Protein AF-A0AAV5AB07-F1 (afdb_monomer)

Sequence (154 aa):
MLRARDGLFVSAEANYACRRLYQIVKNSLVLQYRIAQLASNVIDTGKSSLNIRKRLDLLYQFERNWTTLDFTSTHKTIKRNSDTWELTRGVLAFGFGRTRKPPSGLDFTQTPSNMRTTQGRTWRYDDLNVNIRDFTIDPCQDLVVVIERPNTFE

Secondary structure (DSSP, 8-state):
----STT-SS-HHHHHH-HHHHHHHHH-HHHHHHHHHHHTT----S---S-HHHHHHHHHHHHHHHHHT--S--------S-S-EEEETTEEEEEE-SS-SSP-EEEEEEPPBTTTTB--EEEEES--SS-EEEEEEETTTTEEEEEEPP----

Foldseek 3Di:
DQDPDPLFSLDVVCCVVDVVVSVVCVVDLVNRLVSLCVVQVHDDPVPDPDDSVVLSVVSSVVSVCVVVVVDPDDDDDDDDPAPEWEAPPQKIKGADAPPDPVGFKMKIWRHDDPSVNRPIDIDMDHGPPANFPYWYDDVVVRDIGGDGDDPPDD

Mean predicted aligned error: 8.58 Å

Structure (mmCIF, N/CA/C/O backbone):
data_AF-A0AAV5AB07-F1
#
_entry.id   AF-A0AAV5AB07-F1
#
loop_
_atom_site.group_PDB
_atom_site.id
_atom_site.type_symbol
_atom_site.label_atom_id
_atom_site.label_alt_id
_atom_site.label_comp_id
_atom_site.label_asym_id
_atom_site.label_entity_id
_atom_site.label_seq_id
_atom_site.pdbx_PDB_ins_code
_atom_site.Cartn_x
_atom_site.Cartn_y
_atom_site.Cartn_z
_atom_site.occupancy
_atom_site.B_iso_or_equiv
_atom_site.auth_seq_id
_atom_site.auth_comp_id
_atom_site.auth_asym_id
_atom_site.auth_atom_id
_atom_site.pdbx_PDB_model_num
ATOM 1 N N . MET A 1 1 ? -22.750 12.901 5.662 1.00 39.81 1 MET A N 1
ATOM 2 C CA . MET A 1 1 ? -21.392 12.312 5.687 1.00 39.81 1 MET A CA 1
ATOM 3 C C . MET A 1 1 ? -21.088 11.960 7.136 1.00 39.81 1 MET A C 1
ATOM 5 O O . MET A 1 1 ? -20.953 12.877 7.937 1.00 39.81 1 MET A O 1
ATOM 9 N N . LEU A 1 2 ? -21.107 10.673 7.498 1.00 41.28 2 LEU A N 1
ATOM 10 C CA . LEU A 1 2 ? -20.824 10.215 8.864 1.00 41.28 2 LEU A CA 1
ATOM 11 C C . LEU A 1 2 ? -19.361 10.543 9.179 1.00 41.28 2 LEU A C 1
ATOM 13 O O . LEU A 1 2 ? -18.456 9.911 8.647 1.00 41.28 2 LEU A O 1
ATOM 17 N N . ARG A 1 3 ? -19.122 11.591 9.970 1.00 44.72 3 ARG A N 1
ATOM 18 C CA . ARG A 1 3 ? -17.775 11.941 10.428 1.00 44.72 3 ARG A CA 1
ATOM 19 C C . ARG A 1 3 ? -17.487 11.150 11.693 1.00 44.72 3 ARG A C 1
ATOM 21 O O . ARG A 1 3 ? -18.304 11.164 12.610 1.00 44.72 3 ARG A O 1
ATOM 28 N N . ALA A 1 4 ? -16.317 10.522 11.755 1.00 44.53 4 ALA A N 1
ATOM 29 C CA . ALA A 1 4 ? -15.774 9.964 12.984 1.00 44.53 4 ALA A CA 1
ATOM 30 C C . ALA A 1 4 ? -15.433 11.110 13.957 1.00 44.53 4 ALA A C 1
ATOM 32 O O . ALA A 1 4 ? -14.281 11.504 14.105 1.00 44.53 4 ALA A O 1
ATOM 33 N N . ARG A 1 5 ? -16.446 11.702 14.592 1.00 44.56 5 ARG A N 1
ATOM 34 C CA . ARG A 1 5 ? -16.246 12.435 15.842 1.00 44.56 5 ARG A CA 1
ATOM 35 C C . ARG A 1 5 ? -16.288 11.403 16.966 1.00 44.56 5 ARG A C 1
ATOM 37 O O . ARG A 1 5 ? -17.196 10.582 17.024 1.00 44.56 5 ARG A O 1
ATOM 44 N N . ASP A 1 6 ? -15.259 11.420 17.804 1.00 49.41 6 ASP A N 1
ATOM 45 C CA . ASP A 1 6 ? -15.198 10.700 19.082 1.00 49.41 6 ASP A CA 1
ATOM 46 C C . ASP A 1 6 ? -15.140 9.161 19.014 1.00 49.41 6 ASP A C 1
ATOM 48 O O . ASP A 1 6 ? -15.578 8.473 19.934 1.00 49.41 6 ASP A O 1
ATOM 52 N N . GLY A 1 7 ? -14.564 8.593 17.947 1.00 50.06 7 GLY A N 1
ATOM 53 C CA . GLY A 1 7 ? -14.291 7.146 17.887 1.00 50.06 7 GLY A CA 1
ATOM 54 C C . GLY A 1 7 ? -15.548 6.273 17.805 1.00 50.06 7 GLY A C 1
ATOM 55 O O . GLY A 1 7 ? -15.507 5.089 18.130 1.00 50.06 7 GLY A O 1
ATOM 56 N N . LEU A 1 8 ? -16.668 6.850 17.368 1.00 51.53 8 LEU A N 1
ATOM 57 C CA . LEU A 1 8 ? -17.913 6.149 17.095 1.00 51.53 8 LEU A CA 1
ATOM 58 C C . LEU A 1 8 ? -18.389 6.528 15.694 1.00 51.53 8 LEU A C 1
ATOM 60 O O . LEU A 1 8 ? -18.812 7.651 15.446 1.00 51.53 8 LEU A O 1
ATOM 64 N N . PHE A 1 9 ? -18.412 5.554 14.783 1.00 56.34 9 PHE A N 1
ATOM 65 C CA . PHE A 1 9 ? -19.214 5.678 13.556 1.00 56.34 9 PHE A CA 1
ATOM 66 C C . PHE A 1 9 ? -20.725 5.621 13.829 1.00 56.34 9 PHE A C 1
ATOM 68 O O . PHE A 1 9 ? -21.539 5.790 12.924 1.00 56.34 9 PHE A O 1
ATOM 75 N N . VAL A 1 10 ? -21.108 5.380 15.084 1.00 56.16 10 VAL A N 1
ATOM 76 C CA . VAL A 1 10 ? -22.484 5.464 15.564 1.00 56.16 10 VAL A CA 1
ATOM 77 C C . VAL A 1 10 ? -22.715 6.899 16.011 1.00 56.16 10 VAL A C 1
ATOM 79 O O . VAL A 1 10 ? -22.356 7.275 17.127 1.00 56.16 10 VAL A O 1
ATOM 82 N N . SER A 1 11 ? -23.268 7.719 15.123 1.00 57.62 11 SER A N 1
ATOM 83 C CA . SER A 1 11 ? -23.493 9.127 15.425 1.00 57.62 11 SER A CA 1
ATOM 84 C C . SER A 1 11 ? -24.452 9.284 16.609 1.00 57.62 11 SER A C 1
ATOM 86 O O . SER A 1 11 ? -25.390 8.501 16.795 1.00 57.62 11 SER A O 1
ATOM 88 N N . ALA A 1 12 ? -24.247 10.339 17.404 1.00 58.03 12 ALA A N 1
ATOM 89 C CA . ALA A 1 12 ? -25.201 10.767 18.427 1.00 58.03 12 ALA A CA 1
ATOM 90 C C . ALA A 1 12 ? -26.623 10.931 17.848 1.00 58.03 12 ALA A C 1
ATOM 92 O O . ALA A 1 12 ? -27.604 10.747 18.557 1.00 58.03 12 ALA A O 1
ATOM 93 N N . GLU A 1 13 ? -26.741 11.182 16.543 1.00 57.72 13 GLU A N 1
ATOM 94 C CA . GLU A 1 13 ? -27.996 11.299 15.794 1.00 57.72 13 GLU A CA 1
ATOM 95 C C . GLU A 1 13 ? -28.851 10.020 15.869 1.00 57.72 13 GLU A C 1
ATOM 97 O O . GLU A 1 13 ? -30.068 10.108 16.033 1.00 57.72 13 GLU A O 1
ATOM 102 N N . ALA A 1 14 ? -28.242 8.825 15.866 1.00 59.38 14 ALA A N 1
ATOM 103 C CA . ALA A 1 14 ? -28.978 7.566 16.034 1.00 59.38 14 ALA A CA 1
ATOM 104 C C . ALA A 1 14 ? -29.647 7.458 17.419 1.00 59.38 14 ALA A C 1
ATOM 106 O O . ALA A 1 14 ? -30.725 6.871 17.545 1.00 59.38 14 ALA A O 1
ATOM 107 N N . ASN A 1 15 ? -29.045 8.058 18.454 1.00 61.09 15 ASN A N 1
ATOM 108 C CA . ASN A 1 15 ? -29.627 8.128 19.797 1.00 61.09 15 ASN A CA 1
ATOM 109 C C . ASN A 1 15 ? -30.870 9.039 19.839 1.00 61.09 15 ASN A C 1
ATOM 111 O O . ASN A 1 15 ? -31.811 8.756 20.581 1.00 61.09 15 ASN A O 1
ATOM 115 N N . TYR A 1 16 ? -30.898 10.096 19.019 1.00 66.69 16 TYR A N 1
ATOM 116 C CA . TYR A 1 16 ? -32.046 11.003 18.912 1.00 66.69 16 TYR A CA 1
ATOM 117 C C . TYR A 1 16 ? -33.204 10.416 18.091 1.00 66.69 16 TYR A C 1
ATOM 119 O O . TYR A 1 16 ? -34.352 10.765 18.349 1.00 66.69 16 TYR A O 1
ATOM 127 N N . ALA A 1 17 ? -32.933 9.496 17.157 1.00 77.00 17 ALA A N 1
ATOM 128 C CA . ALA A 1 17 ? -33.965 8.851 16.341 1.00 77.00 17 ALA A CA 1
ATOM 129 C C . ALA A 1 17 ? -34.546 7.576 16.983 1.00 77.00 17 ALA A C 1
ATOM 131 O O . ALA A 1 17 ? -35.762 7.412 17.060 1.00 77.00 17 ALA A O 1
ATOM 132 N N . CYS A 1 18 ? -33.696 6.650 17.451 1.00 86.69 18 CYS A N 1
ATOM 133 C CA . CYS A 1 18 ? -34.143 5.393 18.055 1.00 86.69 18 CYS A CA 1
ATOM 134 C C . CYS A 1 18 ? -33.134 4.854 19.078 1.00 86.69 18 CYS A C 1
ATOM 136 O O . CYS A 1 18 ? -32.163 4.168 18.741 1.00 86.69 18 CYS A O 1
ATOM 138 N N . ARG A 1 19 ? -33.425 5.070 20.366 1.00 85.25 19 ARG A N 1
ATOM 139 C CA . ARG A 1 19 ? -32.580 4.600 21.479 1.00 85.25 19 ARG A CA 1
ATOM 140 C C . ARG A 1 19 ? -32.325 3.092 21.442 1.00 85.25 19 ARG A C 1
ATOM 142 O O . ARG A 1 19 ? -31.222 2.656 21.754 1.00 85.25 19 ARG A O 1
ATOM 149 N N . ARG A 1 20 ? -33.319 2.286 21.047 1.00 88.00 20 ARG A N 1
ATOM 150 C CA . ARG A 1 20 ? -33.181 0.821 20.990 1.00 88.00 20 ARG A CA 1
ATOM 151 C C . ARG A 1 20 ? -32.174 0.388 19.925 1.00 88.00 20 ARG A C 1
ATOM 153 O O . ARG A 1 20 ? -31.304 -0.424 20.224 1.00 88.00 20 ARG A O 1
ATOM 160 N N . LEU A 1 21 ? -32.250 0.960 18.722 1.00 84.56 21 LEU A N 1
ATOM 161 C CA . LEU A 1 21 ? -31.274 0.703 17.658 1.00 84.56 21 LEU A CA 1
ATOM 162 C C . LEU A 1 21 ? -29.880 1.193 18.055 1.00 84.56 21 LEU A C 1
ATOM 164 O O . LEU A 1 21 ? -28.912 0.453 17.897 1.00 84.56 21 LEU A O 1
ATOM 168 N N . TYR A 1 22 ? -29.781 2.385 18.650 1.00 85.94 22 TYR A N 1
ATOM 169 C CA . TYR A 1 22 ? -28.515 2.896 19.170 1.00 85.94 22 TYR A CA 1
ATOM 170 C C . TYR A 1 22 ? -27.863 1.917 20.159 1.00 85.94 22 TYR A C 1
ATOM 172 O O . TYR A 1 22 ? -26.684 1.604 20.013 1.00 85.94 22 TYR A O 1
ATOM 180 N N . GLN A 1 23 ? -28.622 1.372 21.117 1.00 88.81 23 GLN A N 1
ATOM 181 C CA . GLN A 1 23 ? -28.095 0.388 22.070 1.00 88.81 23 GLN A CA 1
ATOM 182 C C . GLN A 1 23 ? -27.658 -0.917 21.392 1.00 88.81 23 GLN A C 1
ATOM 184 O O . GLN A 1 23 ? -26.619 -1.463 21.750 1.00 88.81 23 GLN A O 1
ATOM 189 N N . ILE A 1 24 ? -28.399 -1.402 20.389 1.00 91.25 24 ILE A N 1
ATOM 190 C CA . ILE A 1 24 ? -28.015 -2.602 19.623 1.00 91.25 24 ILE A CA 1
ATOM 191 C C . ILE A 1 24 ? -26.658 -2.397 18.946 1.00 91.25 24 ILE A C 1
ATOM 193 O O . ILE A 1 24 ? -25.775 -3.247 19.061 1.00 91.25 24 ILE A O 1
ATOM 197 N N . VAL A 1 25 ? -26.465 -1.261 18.273 1.00 89.88 25 VAL A N 1
ATOM 198 C CA . VAL A 1 25 ? -25.197 -0.973 17.595 1.00 89.88 25 VAL A CA 1
ATOM 199 C C . VAL A 1 25 ? -24.080 -0.742 18.617 1.00 89.88 25 VAL A C 1
ATOM 201 O O . VAL A 1 25 ? -23.019 -1.357 18.515 1.00 89.88 25 VAL A O 1
ATOM 204 N N . LYS A 1 26 ? -24.323 0.072 19.652 1.00 87.56 26 LYS A N 1
ATOM 205 C CA . LYS A 1 26 ? -23.350 0.369 20.717 1.00 87.56 26 LYS A CA 1
ATOM 206 C C . LYS A 1 26 ? -22.849 -0.887 21.436 1.00 87.56 26 LYS A C 1
ATOM 208 O O . LYS A 1 26 ? -21.679 -0.950 21.805 1.00 87.56 26 LYS A O 1
ATOM 213 N N . ASN A 1 27 ? -23.704 -1.891 21.605 1.00 91.19 27 ASN A N 1
ATOM 214 C CA . ASN A 1 27 ? -23.351 -3.120 22.315 1.00 91.19 27 ASN A CA 1
ATOM 215 C C . ASN A 1 27 ? -22.838 -4.235 21.385 1.00 91.19 27 ASN A C 1
ATOM 217 O O . ASN A 1 27 ? -22.413 -5.281 21.868 1.00 91.19 27 ASN A O 1
ATOM 221 N N . SER A 1 28 ? -22.827 -4.023 20.064 1.00 93.88 28 SER A N 1
ATOM 222 C CA . SER A 1 28 ? -22.332 -4.995 19.086 1.00 93.88 28 SER A CA 1
ATOM 223 C C . SER A 1 28 ? -21.072 -4.498 18.379 1.00 93.88 28 SER A C 1
ATOM 225 O O . SER A 1 28 ? -21.123 -3.652 17.484 1.00 93.88 28 SER A O 1
ATOM 227 N N . LEU A 1 29 ? -19.926 -5.088 18.733 1.00 92.00 29 LEU A N 1
ATOM 228 C CA . LEU A 1 29 ? -18.647 -4.811 18.067 1.00 92.00 29 LEU A CA 1
ATOM 229 C C . LEU A 1 29 ? -18.674 -5.173 16.579 1.00 92.00 29 LEU A C 1
ATOM 231 O O . LEU A 1 29 ? -18.060 -4.484 15.771 1.00 92.00 29 LEU A O 1
ATOM 235 N N . VAL A 1 30 ? -19.397 -6.233 16.211 1.00 93.44 30 VAL A N 1
ATOM 236 C CA . VAL A 1 30 ? -19.538 -6.661 14.812 1.00 93.44 30 VAL A CA 1
ATOM 237 C C . VAL A 1 30 ? -20.254 -5.584 14.000 1.00 93.44 30 VAL A C 1
ATOM 239 O O . VAL A 1 30 ? -19.795 -5.234 12.915 1.00 93.44 30 VAL A O 1
ATOM 242 N N . LEU A 1 31 ? -21.352 -5.030 14.529 1.00 92.44 31 LEU A N 1
ATOM 243 C CA . LEU A 1 31 ? -22.101 -3.971 13.849 1.00 92.44 31 LEU A CA 1
ATOM 244 C C . LEU A 1 31 ? -21.288 -2.682 13.760 1.00 92.44 31 LEU A C 1
ATOM 246 O O . LEU A 1 31 ? -21.210 -2.099 12.683 1.00 92.44 31 LEU A O 1
ATOM 250 N N . GLN A 1 32 ? -20.634 -2.273 14.850 1.00 92.44 32 GLN A N 1
ATOM 251 C CA . GLN A 1 32 ? -19.733 -1.117 14.832 1.00 92.44 32 GLN A CA 1
ATOM 252 C C . GLN A 1 32 ? -18.644 -1.272 13.778 1.00 92.44 32 GLN A C 1
ATOM 254 O O . GLN A 1 32 ? -18.419 -0.355 12.995 1.00 92.44 32 GLN A O 1
ATOM 259 N N . TYR A 1 33 ? -18.019 -2.448 13.712 1.00 91.75 33 TYR A N 1
ATOM 260 C CA . TYR A 1 33 ? -16.987 -2.728 12.726 1.00 91.75 33 TYR A CA 1
ATOM 261 C C . TYR A 1 33 ? -17.515 -2.674 11.293 1.00 91.75 33 TYR A C 1
ATOM 263 O O . TYR A 1 33 ? -16.917 -2.010 10.455 1.00 91.75 33 TYR A O 1
ATOM 271 N N . ARG A 1 34 ? -18.668 -3.285 11.005 1.00 91.56 34 ARG A N 1
ATOM 272 C CA . ARG A 1 34 ? -19.278 -3.232 9.667 1.00 91.56 34 ARG A CA 1
ATOM 273 C C . ARG A 1 34 ? -19.645 -1.811 9.242 1.00 91.56 34 ARG A C 1
ATOM 275 O O . ARG A 1 34 ? -19.373 -1.431 8.108 1.00 91.56 34 ARG A O 1
ATOM 282 N N . ILE A 1 35 ? -20.232 -1.024 10.142 1.00 90.56 35 ILE A N 1
ATOM 283 C CA . ILE A 1 35 ? -20.575 0.378 9.869 1.00 90.56 35 ILE A CA 1
ATOM 284 C C . ILE A 1 35 ? -19.302 1.186 9.605 1.00 90.56 35 ILE A C 1
ATOM 286 O O . ILE A 1 35 ? -19.255 1.943 8.639 1.00 90.56 35 ILE A O 1
ATOM 290 N N . ALA A 1 36 ? -18.263 0.982 10.417 1.00 89.69 36 ALA A N 1
ATOM 291 C CA . ALA A 1 36 ? -16.966 1.620 10.238 1.00 89.69 36 ALA A CA 1
ATOM 292 C C . ALA A 1 36 ? -16.365 1.316 8.860 1.00 89.69 36 ALA A C 1
ATOM 294 O O . ALA A 1 36 ? -15.972 2.229 8.144 1.00 89.69 36 ALA A O 1
ATOM 295 N N . GLN A 1 37 ? -16.360 0.044 8.450 1.00 90.75 37 GLN A N 1
ATOM 296 C CA . GLN A 1 37 ? -15.868 -0.374 7.134 1.00 90.75 37 GLN A CA 1
ATOM 297 C C . GLN A 1 37 ? -16.580 0.349 5.988 1.00 90.75 37 GLN A C 1
ATOM 299 O O . GLN A 1 37 ? -15.925 0.839 5.069 1.00 90.75 37 GLN A O 1
ATOM 304 N N . LEU A 1 38 ? -17.912 0.431 6.061 1.00 89.56 38 LEU A N 1
ATOM 305 C CA . LEU A 1 38 ? -18.727 1.113 5.056 1.00 89.56 38 LEU A CA 1
ATOM 306 C C . LEU A 1 38 ? -18.450 2.619 5.027 1.00 89.56 38 LEU A C 1
ATOM 308 O O . LEU A 1 38 ? -18.311 3.190 3.950 1.00 89.56 38 LEU A O 1
ATOM 312 N N . ALA A 1 39 ? -18.342 3.257 6.194 1.00 86.81 39 ALA A N 1
ATOM 313 C CA . ALA A 1 39 ? -18.072 4.688 6.297 1.00 86.81 39 ALA A CA 1
ATOM 314 C C . ALA A 1 39 ? -16.679 5.067 5.764 1.00 86.81 39 ALA A C 1
ATOM 316 O O . ALA A 1 39 ? -16.529 6.112 5.136 1.00 86.81 39 ALA A O 1
ATOM 317 N N . SER A 1 40 ? -15.694 4.194 5.976 1.00 84.56 40 SER A N 1
ATOM 318 C CA . SER A 1 40 ? -14.304 4.344 5.533 1.00 84.56 40 SER A CA 1
ATOM 319 C C . SER A 1 40 ? -14.034 3.875 4.103 1.00 84.56 40 SER A C 1
ATOM 321 O O . SER A 1 40 ? -12.920 4.018 3.606 1.00 84.56 40 SER A O 1
ATOM 323 N N . ASN A 1 41 ? -15.016 3.252 3.444 1.00 86.12 41 ASN A N 1
ATOM 324 C CA . ASN A 1 41 ? -14.827 2.548 2.173 1.00 86.12 41 ASN A CA 1
ATOM 325 C C . ASN A 1 41 ? -13.659 1.529 2.213 1.00 86.12 41 ASN A C 1
ATOM 327 O O . ASN A 1 41 ? -12.895 1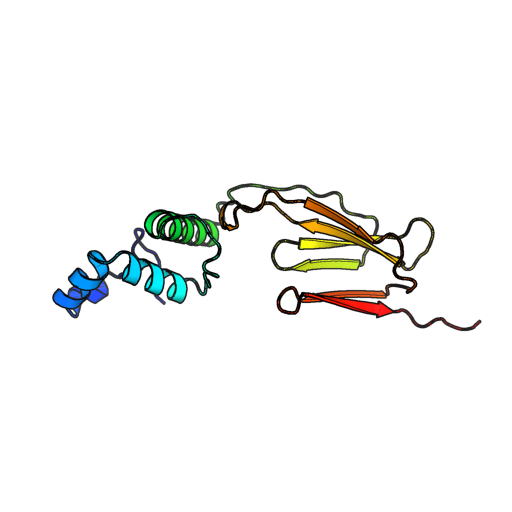.378 1.257 1.00 86.12 41 ASN A O 1
ATOM 331 N N . VAL A 1 42 ? -13.499 0.834 3.347 1.00 85.56 42 VAL A N 1
ATOM 332 C CA . VAL A 1 42 ? -12.440 -0.163 3.571 1.00 85.56 42 VAL A CA 1
ATOM 333 C C . VAL A 1 42 ? -13.034 -1.566 3.557 1.00 85.56 42 VAL A C 1
ATOM 335 O O . VAL A 1 42 ? -13.961 -1.880 4.301 1.00 85.56 42 VAL A O 1
ATOM 338 N N . ILE A 1 43 ? -12.436 -2.449 2.758 1.00 84.75 43 ILE A N 1
ATOM 339 C CA . ILE A 1 43 ? -12.810 -3.863 2.676 1.00 84.75 43 ILE A CA 1
ATOM 340 C C . ILE A 1 43 ? -11.819 -4.696 3.496 1.00 84.75 43 ILE A C 1
ATOM 342 O O . ILE A 1 43 ? -10.617 -4.690 3.230 1.00 84.75 43 ILE A O 1
ATOM 346 N N . ASP A 1 44 ? -12.325 -5.448 4.476 1.00 84.25 44 ASP A N 1
ATOM 347 C CA . ASP A 1 44 ? -11.548 -6.491 5.157 1.00 84.25 44 ASP A CA 1
ATOM 348 C C . ASP A 1 44 ? -11.646 -7.797 4.371 1.00 84.25 44 ASP A C 1
ATOM 350 O O . ASP A 1 44 ? -12.736 -8.309 4.118 1.00 84.25 44 ASP A O 1
ATOM 354 N N . THR A 1 45 ? -10.492 -8.344 4.003 1.00 81.62 45 THR A N 1
ATOM 355 C CA . THR A 1 45 ? -10.383 -9.600 3.250 1.00 81.62 45 THR A CA 1
ATOM 356 C C . THR A 1 45 ? -10.490 -10.841 4.140 1.00 81.62 45 THR A C 1
ATOM 358 O O . THR A 1 45 ? -10.409 -11.960 3.642 1.00 81.62 45 THR A O 1
ATOM 361 N N . GLY A 1 46 ? -10.627 -10.672 5.459 1.00 79.06 46 GLY A N 1
ATOM 362 C CA . GLY A 1 46 ? -10.761 -11.762 6.427 1.00 79.06 46 GLY A CA 1
ATOM 363 C C . GLY A 1 46 ? -9.452 -12.485 6.754 1.00 79.06 46 GLY A C 1
ATOM 364 O O . GLY A 1 46 ? -9.432 -13.311 7.659 1.00 79.06 46 GLY A O 1
ATOM 365 N N . LYS A 1 47 ? -8.346 -12.147 6.080 1.00 78.06 47 LYS A N 1
ATOM 366 C CA . LYS A 1 47 ? -7.044 -12.828 6.206 1.00 78.06 47 LYS A CA 1
ATOM 367 C C . LYS A 1 47 ? -6.247 -12.465 7.469 1.00 78.06 47 LYS A C 1
ATOM 369 O O . LYS A 1 47 ? -5.176 -13.016 7.694 1.00 78.06 47 LYS A O 1
ATOM 374 N N . SER A 1 48 ? -6.726 -11.520 8.276 1.00 79.75 48 SER A N 1
ATOM 375 C CA . SER A 1 48 ? -6.020 -11.061 9.478 1.00 79.75 48 SER A CA 1
ATOM 376 C C . SER A 1 48 ? -6.242 -11.998 10.672 1.00 79.75 48 SER A C 1
ATOM 378 O O . SER A 1 48 ? -7.362 -12.428 10.928 1.00 79.75 48 SER A O 1
ATOM 380 N N . SER A 1 49 ? -5.210 -12.235 11.484 1.00 85.44 49 SER A N 1
ATOM 381 C CA . SER A 1 49 ? -5.337 -12.930 12.778 1.00 85.44 49 SER A CA 1
ATOM 382 C C . SER A 1 49 ? -5.887 -12.038 13.904 1.00 85.44 49 SER A C 1
ATOM 384 O O . SER A 1 49 ? -6.141 -12.511 15.011 1.00 85.44 49 SER A O 1
ATOM 386 N N . LEU A 1 50 ? -6.079 -10.738 13.650 1.00 88.25 50 LEU A N 1
ATOM 387 C CA . LEU A 1 50 ? -6.576 -9.793 14.649 1.00 88.25 50 LEU A CA 1
ATOM 388 C C . LEU A 1 50 ? -8.053 -10.040 14.968 1.00 88.25 50 LEU A C 1
ATOM 390 O O . LEU A 1 50 ? -8.859 -10.275 14.068 1.00 88.25 50 LEU A O 1
ATOM 394 N N . ASN A 1 51 ? -8.423 -9.899 16.242 1.00 91.69 51 ASN A N 1
ATOM 395 C CA . ASN A 1 51 ? -9.826 -9.897 16.652 1.00 91.69 51 ASN A CA 1
ATOM 396 C C . ASN A 1 51 ? -10.544 -8.602 16.214 1.00 91.69 51 ASN A C 1
ATOM 398 O O . ASN A 1 51 ? -9.909 -7.585 15.932 1.00 91.69 51 ASN A O 1
ATOM 402 N N . ILE A 1 52 ? -11.881 -8.633 16.188 1.00 92.12 52 ILE A N 1
ATOM 403 C CA . ILE A 1 52 ? -12.719 -7.527 15.686 1.00 92.12 52 ILE A CA 1
ATOM 404 C C . ILE A 1 52 ? -12.450 -6.208 16.417 1.00 92.12 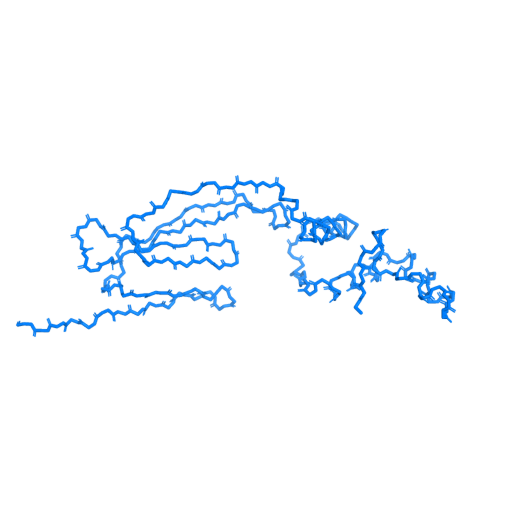52 ILE A C 1
ATOM 406 O O . ILE A 1 52 ? -12.409 -5.165 15.773 1.00 92.12 52 ILE A O 1
ATOM 410 N N . ARG A 1 53 ? -12.219 -6.240 17.736 1.00 92.69 53 ARG A N 1
ATOM 411 C CA . ARG A 1 53 ? -11.916 -5.029 18.514 1.00 92.69 53 ARG A CA 1
ATOM 412 C C . ARG A 1 53 ? -10.638 -4.357 18.013 1.00 92.69 53 ARG A C 1
ATOM 414 O O . ARG A 1 53 ? -10.682 -3.192 17.649 1.00 92.69 53 ARG A O 1
ATOM 421 N N . LYS A 1 54 ? -9.541 -5.111 17.888 1.00 91.25 54 LYS A N 1
ATOM 422 C CA . LYS A 1 54 ? -8.275 -4.581 17.358 1.00 91.25 54 LYS A CA 1
ATOM 423 C C . LYS A 1 54 ? -8.416 -4.071 15.922 1.00 91.25 54 LYS A C 1
ATOM 425 O O . LYS A 1 54 ? -7.819 -3.059 15.577 1.00 91.25 54 LYS A O 1
ATOM 430 N N . ARG A 1 55 ? -9.203 -4.754 15.082 1.00 90.88 55 ARG A N 1
ATOM 431 C CA . ARG A 1 55 ? -9.477 -4.297 13.708 1.00 90.88 55 ARG A CA 1
ATOM 432 C C . ARG A 1 55 ? -10.245 -2.974 13.689 1.00 90.88 55 ARG A C 1
ATOM 434 O O . ARG A 1 55 ? -9.931 -2.111 12.878 1.00 90.88 55 ARG A O 1
ATOM 441 N N . LEU A 1 56 ? -11.229 -2.820 14.574 1.00 91.19 56 LEU A N 1
ATOM 442 C CA . LEU A 1 56 ? -11.998 -1.588 14.727 1.00 91.19 56 LEU A CA 1
ATOM 443 C C . LEU A 1 56 ? -11.113 -0.436 15.223 1.00 91.19 56 LEU A C 1
ATOM 445 O O . LEU A 1 56 ? -11.144 0.639 14.632 1.00 91.19 56 LEU A O 1
ATOM 449 N N . ASP A 1 57 ? -10.273 -0.681 16.230 1.00 90.94 57 ASP A N 1
ATOM 450 C CA . ASP A 1 57 ? -9.330 0.317 16.751 1.00 90.94 57 ASP A CA 1
ATOM 451 C C . ASP A 1 57 ? -8.349 0.786 15.661 1.00 90.94 57 ASP A C 1
ATOM 453 O O . ASP A 1 57 ? -8.131 1.986 15.492 1.00 90.94 57 ASP A O 1
ATOM 457 N N . LEU A 1 58 ? -7.812 -0.146 14.860 1.00 89.50 58 LEU A N 1
ATOM 458 C CA . LEU A 1 58 ? -6.948 0.179 13.719 1.00 89.50 58 LEU A CA 1
ATOM 459 C C . LEU A 1 58 ? -7.664 1.012 12.655 1.00 89.50 58 LEU A C 1
ATOM 461 O O . LEU A 1 58 ? -7.053 1.905 12.072 1.00 89.50 58 LEU A O 1
ATOM 465 N N . LEU A 1 59 ? -8.940 0.728 12.388 1.00 90.31 59 LEU A N 1
ATOM 466 C CA . LEU A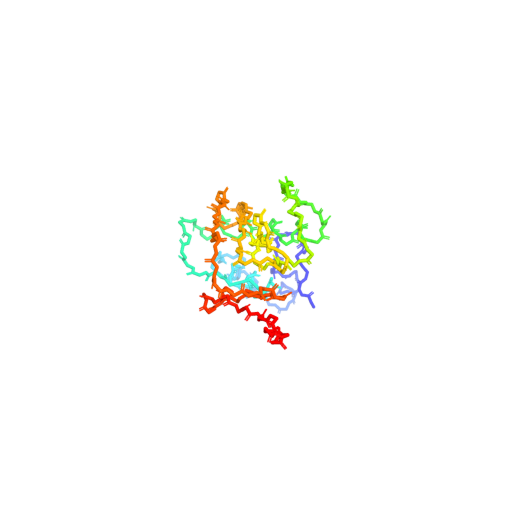 1 59 ? -9.722 1.478 11.410 1.00 90.31 59 LEU A CA 1
ATOM 467 C C . LEU A 1 59 ? -9.995 2.907 11.893 1.00 90.31 59 LEU A C 1
ATOM 469 O O . LEU A 1 59 ? -9.814 3.852 11.131 1.00 90.31 59 LEU A O 1
ATOM 473 N N . TYR A 1 60 ? -10.338 3.083 13.171 1.00 89.94 60 TYR A N 1
ATOM 474 C CA . TYR A 1 60 ? -10.474 4.413 13.766 1.00 89.94 60 TYR A CA 1
ATOM 475 C C . TYR A 1 60 ? -9.167 5.199 13.739 1.00 89.94 60 TYR A C 1
ATOM 477 O O . TYR A 1 60 ? -9.163 6.382 13.399 1.00 89.94 60 TYR A O 1
ATOM 485 N N . GLN A 1 61 ? -8.055 4.546 14.083 1.00 89.81 61 GLN A N 1
ATOM 486 C CA . GLN A 1 61 ? -6.744 5.178 14.035 1.00 89.81 61 GLN A CA 1
ATOM 487 C C . GLN A 1 61 ? -6.381 5.585 12.607 1.00 89.81 61 GLN A C 1
ATOM 489 O O . GLN A 1 61 ? -5.918 6.699 12.396 1.00 89.81 61 GLN A O 1
ATOM 494 N N . PHE A 1 62 ? -6.630 4.718 11.627 1.00 88.25 62 PHE A N 1
ATOM 495 C CA . PHE A 1 62 ? -6.398 5.032 10.223 1.00 88.25 62 PHE A CA 1
ATOM 496 C C . PHE A 1 62 ? -7.171 6.266 9.769 1.00 88.25 62 PHE A C 1
ATOM 498 O O . PHE A 1 62 ? -6.570 7.185 9.227 1.00 88.25 62 PHE A O 1
ATOM 505 N N . GLU A 1 63 ? -8.472 6.315 10.037 1.00 88.94 63 GLU A N 1
ATOM 506 C CA . GLU A 1 63 ? -9.333 7.434 9.642 1.00 88.94 63 GLU A CA 1
ATOM 507 C C . GLU A 1 63 ? -8.928 8.746 10.291 1.00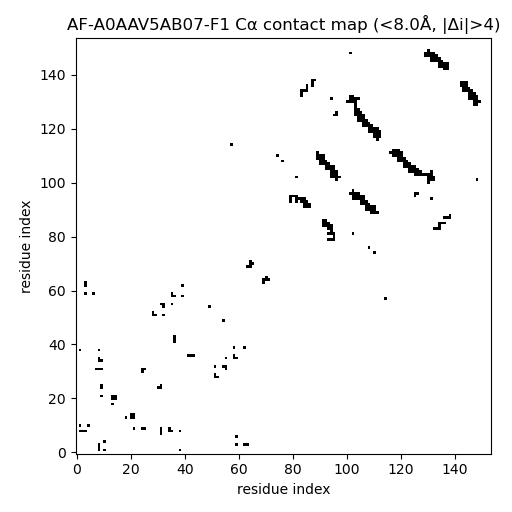 88.94 63 GLU A C 1
ATOM 509 O O . GLU A 1 63 ? -8.851 9.786 9.631 1.00 88.94 63 GLU A O 1
ATOM 514 N N . ARG A 1 64 ? -8.610 8.694 11.587 1.00 90.06 64 ARG A N 1
ATOM 515 C CA . ARG A 1 64 ? -8.070 9.845 12.301 1.00 90.06 64 ARG A CA 1
ATOM 516 C C . ARG A 1 64 ? -6.787 10.322 11.630 1.00 90.06 64 ARG A C 1
ATOM 518 O O . ARG A 1 64 ? -6.712 11.487 11.259 1.00 90.06 64 ARG A O 1
ATOM 525 N N . ASN A 1 65 ? -5.822 9.427 11.443 1.00 90.19 65 ASN A N 1
ATOM 526 C CA . ASN A 1 65 ? -4.521 9.757 10.878 1.00 90.19 65 ASN A CA 1
ATOM 527 C C . ASN A 1 65 ? -4.638 10.301 9.453 1.00 90.19 65 ASN A C 1
ATOM 529 O O . ASN A 1 65 ? -3.912 11.221 9.095 1.00 90.19 65 ASN A O 1
ATOM 533 N N . TRP A 1 66 ? -5.573 9.783 8.654 1.00 87.75 66 TRP A N 1
ATOM 534 C CA . TRP A 1 66 ? -5.841 10.291 7.310 1.00 87.75 66 TRP A CA 1
ATOM 535 C C . TRP A 1 66 ? -6.472 11.686 7.336 1.00 87.75 66 TRP A C 1
ATOM 537 O O . TRP A 1 66 ? -6.107 12.548 6.542 1.00 87.75 66 TRP A O 1
ATOM 547 N N . THR A 1 67 ? -7.371 11.936 8.290 1.00 89.12 67 THR A N 1
ATOM 548 C CA . THR A 1 67 ? -8.030 13.239 8.463 1.00 89.12 67 THR A CA 1
ATOM 549 C C . THR A 1 67 ? -7.066 14.307 8.983 1.00 89.12 67 THR A C 1
ATOM 551 O O . THR A 1 67 ? -7.176 15.472 8.607 1.00 89.12 67 THR A O 1
ATOM 554 N N . THR A 1 68 ? -6.124 13.930 9.851 1.00 92.75 68 THR A N 1
ATOM 555 C CA . THR A 1 68 ? -5.165 14.857 10.473 1.00 92.75 68 THR A CA 1
ATOM 556 C C . THR A 1 68 ? -3.801 14.879 9.791 1.00 92.75 68 THR A C 1
ATOM 558 O O . THR A 1 68 ? -2.944 15.648 10.214 1.00 92.75 68 THR A O 1
ATOM 561 N N . LEU A 1 69 ? -3.589 14.044 8.768 1.00 91.38 69 LEU A N 1
ATOM 562 C CA . LEU A 1 69 ? -2.290 13.812 8.124 1.00 91.38 69 LEU A CA 1
ATOM 563 C C . LEU A 1 69 ? -1.187 13.403 9.125 1.00 91.38 69 LEU A C 1
ATOM 565 O O . LEU A 1 69 ? -0.024 13.774 8.980 1.00 91.38 69 LEU A O 1
ATOM 569 N N . ASP A 1 70 ? -1.559 12.626 10.148 1.00 91.62 70 ASP A N 1
ATOM 570 C CA . ASP A 1 70 ? -0.648 12.115 11.181 1.00 91.62 70 ASP A CA 1
ATOM 571 C C . ASP A 1 70 ? -0.068 10.757 10.756 1.00 91.62 70 ASP A C 1
ATOM 573 O O . ASP A 1 70 ? -0.596 9.679 11.057 1.00 91.62 70 ASP A O 1
ATOM 577 N N . PHE A 1 71 ? 0.988 10.802 9.945 1.00 86.69 71 PHE A N 1
ATOM 578 C CA . PHE A 1 71 ? 1.603 9.605 9.378 1.00 86.69 71 PHE A CA 1
ATOM 579 C C . PHE A 1 71 ? 2.348 8.799 10.449 1.00 86.69 71 PHE A C 1
ATOM 581 O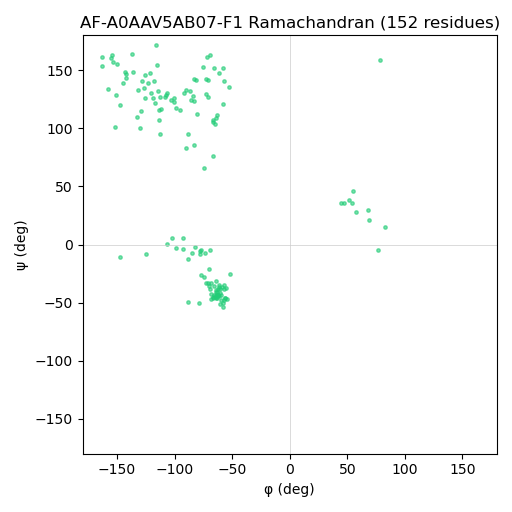 O . PHE A 1 71 ? 3.256 9.293 11.109 1.00 86.69 71 PHE A O 1
ATOM 588 N N . THR A 1 72 ? 2.036 7.504 10.563 1.00 85.94 72 THR A N 1
ATOM 589 C CA . THR A 1 72 ? 2.666 6.625 11.567 1.00 85.94 72 THR A CA 1
ATOM 590 C C . THR A 1 72 ? 4.135 6.319 11.288 1.00 85.94 72 THR A C 1
ATOM 592 O O . THR A 1 72 ? 4.848 5.856 12.174 1.00 85.94 72 THR A O 1
ATOM 595 N N . SER A 1 73 ? 4.574 6.469 10.038 1.00 86.00 73 SER A N 1
ATOM 596 C CA . SER A 1 73 ? 5.951 6.216 9.624 1.00 86.00 73 SER A CA 1
ATOM 597 C C . SER A 1 73 ? 6.247 6.865 8.276 1.00 86.00 73 SER A C 1
ATOM 599 O O . SER A 1 73 ? 5.364 7.020 7.432 1.00 86.00 73 SER A O 1
ATOM 601 N N . THR A 1 74 ? 7.521 7.188 8.057 1.00 86.75 74 THR A N 1
ATOM 602 C CA . THR A 1 74 ? 8.027 7.735 6.795 1.00 86.75 74 THR A CA 1
ATOM 603 C C . THR A 1 74 ? 9.082 6.797 6.240 1.00 86.75 74 THR A C 1
ATOM 605 O O . THR A 1 74 ? 10.015 6.421 6.946 1.00 86.75 74 THR A O 1
ATOM 608 N N . HIS A 1 75 ? 8.953 6.442 4.963 1.00 83.62 75 HIS A N 1
ATOM 609 C CA . HIS A 1 75 ? 9.895 5.563 4.278 1.00 83.62 75 HIS A CA 1
ATOM 610 C C . HIS A 1 75 ? 10.571 6.316 3.145 1.00 83.62 75 HIS A C 1
ATOM 612 O O . HIS A 1 75 ? 9.913 6.823 2.239 1.00 83.62 75 HIS A O 1
ATOM 618 N N . LYS A 1 76 ? 11.901 6.386 3.204 1.00 85.88 76 LYS A N 1
ATOM 619 C CA . LYS A 1 76 ? 12.712 6.915 2.111 1.00 85.88 76 LYS A CA 1
ATOM 620 C C . LYS A 1 76 ? 13.080 5.766 1.186 1.00 85.88 76 LYS A C 1
ATOM 622 O O . LYS A 1 76 ? 13.527 4.719 1.644 1.00 85.88 76 LYS A O 1
ATOM 627 N N . THR A 1 77 ? 12.903 5.983 -0.107 1.00 81.88 77 THR A N 1
ATOM 628 C CA . THR A 1 77 ? 13.341 5.059 -1.152 1.00 81.88 77 THR A CA 1
ATOM 629 C C . THR A 1 77 ? 14.414 5.720 -2.004 1.00 81.88 77 THR A C 1
ATOM 631 O O . THR A 1 77 ? 14.491 6.948 -2.092 1.00 81.88 77 THR A O 1
ATOM 634 N N . ILE A 1 78 ? 15.261 4.907 -2.624 1.00 81.19 78 ILE A N 1
ATOM 635 C CA . ILE A 1 78 ? 16.274 5.408 -3.544 1.00 81.19 78 ILE A CA 1
ATOM 636 C C . ILE A 1 78 ? 15.583 5.642 -4.882 1.00 81.19 78 ILE A C 1
ATOM 638 O O . ILE A 1 78 ? 15.202 4.684 -5.557 1.00 81.19 78 ILE A O 1
ATOM 642 N N . LYS A 1 79 ? 15.457 6.910 -5.285 1.00 78.12 79 LYS A N 1
ATOM 643 C CA . LYS A 1 79 ? 15.023 7.248 -6.641 1.00 78.12 79 LYS A CA 1
ATOM 644 C C . LYS A 1 79 ? 15.995 6.601 -7.631 1.00 78.12 79 LYS A C 1
ATOM 646 O O . LYS A 1 79 ? 17.199 6.854 -7.582 1.00 78.12 79 LYS A O 1
ATOM 651 N N . ARG A 1 80 ? 15.483 5.743 -8.513 1.00 81.69 80 ARG A N 1
ATOM 652 C CA . ARG A 1 80 ? 16.272 5.208 -9.628 1.00 81.69 80 ARG A CA 1
ATOM 653 C C . ARG A 1 80 ? 16.424 6.282 -10.698 1.00 81.69 80 ARG A C 1
ATOM 655 O O . ARG A 1 80 ? 15.582 7.168 -10.812 1.00 81.69 80 ARG A O 1
ATOM 662 N N . ASN A 1 81 ? 17.503 6.205 -11.472 1.00 78.69 81 ASN A N 1
ATOM 663 C CA . ASN A 1 81 ? 17.720 7.089 -12.615 1.00 78.69 81 ASN A CA 1
ATOM 664 C C . ASN A 1 81 ? 16.808 6.672 -13.784 1.00 78.69 81 ASN A C 1
ATOM 666 O O . ASN A 1 81 ? 17.269 6.141 -14.791 1.00 78.69 81 ASN A O 1
ATOM 670 N N . SER A 1 82 ? 15.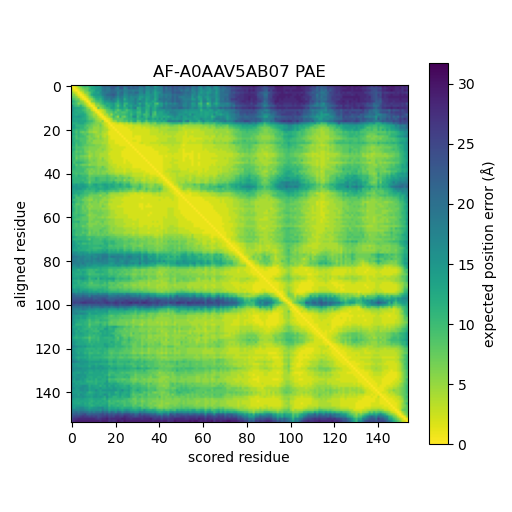504 6.819 -13.578 1.00 81.75 82 SER A N 1
ATOM 671 C CA . SER A 1 82 ? 14.440 6.485 -14.512 1.00 81.75 82 SER A CA 1
ATOM 672 C C . SER A 1 82 ? 13.321 7.498 -14.357 1.00 81.75 82 SER A C 1
ATOM 674 O O . SER A 1 82 ? 12.961 7.873 -13.237 1.00 81.75 82 SER A O 1
ATOM 676 N N . ASP A 1 83 ? 12.768 7.904 -15.493 1.00 85.25 83 ASP A N 1
ATOM 677 C CA . ASP A 1 83 ? 11.608 8.787 -15.559 1.00 85.25 83 ASP A CA 1
ATOM 678 C C . ASP A 1 83 ? 10.292 7.994 -15.535 1.00 85.25 83 ASP A C 1
ATOM 680 O O . ASP A 1 83 ? 9.233 8.568 -15.301 1.00 85.25 83 ASP A O 1
ATOM 684 N N . THR A 1 84 ? 10.362 6.670 -15.709 1.00 90.81 84 THR A N 1
ATOM 685 C CA . THR A 1 84 ? 9.212 5.766 -15.646 1.00 90.81 84 THR A CA 1
ATOM 686 C C . THR A 1 84 ? 9.105 5.165 -14.249 1.00 90.81 84 THR A C 1
ATOM 688 O O . THR A 1 84 ? 10.002 4.429 -13.810 1.00 90.81 84 THR A O 1
ATOM 691 N N . TRP A 1 85 ? 8.018 5.480 -13.551 1.00 93.94 85 TRP A N 1
ATOM 692 C CA . TRP A 1 85 ? 7.715 4.989 -12.212 1.00 93.94 85 TRP A CA 1
ATOM 693 C C . TRP A 1 85 ? 6.203 4.906 -11.995 1.00 93.94 85 TRP A C 1
ATOM 695 O O . TRP A 1 85 ? 5.444 5.638 -12.617 1.00 93.94 85 TRP A O 1
ATOM 705 N N . GLU A 1 86 ? 5.787 4.041 -11.077 1.00 94.75 86 GLU A N 1
ATOM 706 C CA . GLU A 1 86 ? 4.386 3.848 -10.696 1.00 94.75 86 GLU A CA 1
ATOM 707 C C . GLU A 1 86 ? 4.313 3.609 -9.184 1.00 94.75 86 GLU A C 1
ATOM 709 O O . GLU A 1 86 ? 5.187 2.949 -8.614 1.00 94.75 86 GLU A O 1
ATOM 714 N N . LEU A 1 87 ? 3.280 4.129 -8.519 1.00 93.25 87 LEU A N 1
ATOM 715 C CA . LEU A 1 87 ? 3.035 3.888 -7.095 1.00 93.25 87 LEU A CA 1
ATOM 716 C C . LEU A 1 87 ? 1.584 3.466 -6.898 1.00 93.25 87 LEU A C 1
ATOM 718 O O . LEU A 1 87 ? 0.689 4.300 -6.789 1.00 93.25 87 LEU A O 1
ATOM 722 N N . THR A 1 88 ? 1.363 2.163 -6.742 1.00 91.94 88 THR A N 1
ATOM 723 C CA . THR A 1 88 ? 0.017 1.621 -6.541 1.00 91.94 88 THR A CA 1
ATOM 724 C C . THR A 1 88 ? -0.061 0.745 -5.302 1.00 91.94 88 THR A C 1
ATOM 726 O O . THR A 1 88 ? 0.807 -0.082 -5.031 1.00 91.94 88 THR A O 1
ATOM 729 N N . ARG A 1 89 ? -1.114 0.941 -4.498 1.00 86.25 89 ARG A N 1
ATOM 730 C CA . ARG A 1 89 ? -1.440 0.147 -3.295 1.00 86.25 89 ARG A CA 1
ATOM 731 C C . ARG A 1 89 ? -0.236 -0.149 -2.377 1.00 86.25 89 ARG A C 1
ATOM 733 O O . ARG A 1 89 ? -0.210 -1.198 -1.737 1.00 86.25 89 ARG A O 1
ATOM 740 N N . GLY A 1 90 ? 0.708 0.781 -2.234 1.00 89.25 90 GLY A N 1
ATOM 741 C CA . GLY A 1 90 ? 1.897 0.614 -1.387 1.00 89.25 90 GLY A CA 1
ATOM 742 C C . GLY A 1 90 ? 3.050 -0.153 -2.042 1.00 89.25 90 GLY A C 1
ATOM 743 O O . GLY A 1 90 ? 3.951 -0.594 -1.343 1.00 89.25 90 GLY A O 1
ATOM 744 N N . VAL A 1 91 ? 3.039 -0.331 -3.361 1.00 92.00 91 VAL A N 1
ATOM 745 C CA . VAL A 1 91 ? 4.176 -0.814 -4.148 1.00 92.00 91 VAL A CA 1
ATOM 746 C C . VAL A 1 91 ? 4.638 0.320 -5.050 1.00 92.00 91 VAL A C 1
ATOM 748 O O . VAL A 1 91 ? 3.890 0.775 -5.910 1.00 92.00 91 VAL A O 1
ATOM 751 N N . LEU A 1 92 ? 5.864 0.778 -4.821 1.00 93.75 92 LEU A N 1
ATOM 752 C CA . LEU A 1 92 ? 6.575 1.700 -5.692 1.00 93.75 92 LEU A CA 1
ATOM 753 C C . LEU A 1 92 ? 7.402 0.892 -6.683 1.00 93.75 92 LEU A C 1
ATOM 755 O O . LEU A 1 92 ? 8.163 0.021 -6.266 1.00 93.75 92 LEU A O 1
ATOM 759 N N . ALA A 1 93 ? 7.293 1.200 -7.963 1.00 94.38 93 ALA A N 1
ATOM 760 C CA . ALA A 1 93 ? 8.071 0.568 -9.010 1.00 94.38 93 ALA A CA 1
ATOM 761 C C . ALA A 1 93 ? 8.800 1.615 -9.848 1.00 94.38 93 ALA A C 1
ATOM 763 O O . ALA A 1 93 ? 8.279 2.702 -10.089 1.00 94.38 93 ALA A O 1
ATOM 764 N N . PHE A 1 94 ? 9.993 1.268 -10.318 1.00 94.62 94 PHE A N 1
ATOM 765 C CA . PHE A 1 94 ? 10.777 2.069 -11.251 1.00 94.62 94 PHE A CA 1
ATOM 766 C C . PHE A 1 94 ? 11.216 1.220 -12.437 1.00 94.62 94 PHE A C 1
ATOM 768 O O . PHE A 1 94 ? 11.673 0.091 -12.255 1.00 94.62 94 PHE A O 1
ATOM 775 N N . GLY A 1 95 ? 11.187 1.812 -13.630 1.00 92.62 95 GLY A N 1
ATOM 776 C CA . GLY A 1 95 ? 11.989 1.333 -14.752 1.00 92.62 95 GLY A CA 1
ATOM 777 C C . GLY A 1 95 ? 13.474 1.311 -14.383 1.00 92.62 95 GLY A C 1
ATOM 778 O O . GLY A 1 95 ? 13.972 2.196 -13.684 1.00 92.62 95 GLY A O 1
ATOM 779 N N . PHE A 1 96 ? 14.194 0.289 -14.825 1.00 87.62 96 PHE A N 1
ATOM 780 C CA . PHE A 1 96 ? 15.630 0.156 -14.613 1.00 87.62 96 PHE A CA 1
ATOM 781 C C . PHE A 1 96 ? 16.302 -0.453 -15.850 1.00 87.62 96 PHE A C 1
ATOM 783 O O . PHE A 1 96 ? 15.726 -1.272 -16.556 1.00 87.62 96 PHE A O 1
ATOM 790 N N . GLY A 1 97 ? 17.540 -0.048 -16.123 1.00 78.00 97 GLY A N 1
ATOM 791 C CA . GLY A 1 97 ? 18.371 -0.622 -17.176 1.00 78.00 97 GLY A CA 1
ATOM 792 C C . GLY A 1 97 ? 19.837 -0.343 -16.875 1.00 78.00 97 GLY A C 1
ATOM 793 O O . GLY A 1 97 ? 20.189 0.774 -16.497 1.00 78.00 97 GLY A O 1
ATOM 794 N N . ARG A 1 98 ? 20.701 -1.359 -16.997 1.00 64.44 98 ARG A N 1
ATOM 795 C CA . ARG A 1 98 ? 22.140 -1.218 -16.700 1.00 64.44 98 ARG A CA 1
ATOM 796 C C . ARG A 1 98 ? 22.881 -0.373 -17.737 1.00 64.44 98 ARG A C 1
ATOM 798 O O . ARG A 1 98 ? 23.833 0.312 -17.385 1.00 64.44 98 ARG A O 1
ATOM 805 N N . THR A 1 99 ? 22.456 -0.439 -18.997 1.00 65.69 99 THR A N 1
ATOM 806 C CA . THR A 1 99 ? 23.186 0.147 -20.135 1.00 65.69 99 THR A CA 1
ATOM 807 C C . THR A 1 99 ? 22.287 0.654 -21.267 1.00 65.69 99 THR A C 1
ATOM 809 O O . THR A 1 99 ? 22.777 1.342 -22.157 1.00 65.69 99 THR A O 1
ATOM 812 N N . ARG A 1 100 ? 20.983 0.344 -21.254 1.00 59.62 100 ARG A N 1
ATOM 813 C CA . ARG A 1 100 ? 20.040 0.700 -22.323 1.00 59.62 100 ARG A CA 1
ATOM 814 C C . ARG A 1 100 ? 19.118 1.831 -21.873 1.00 59.62 100 ARG A C 1
ATOM 816 O O . ARG A 1 100 ? 18.535 1.779 -20.792 1.00 59.62 100 ARG A O 1
ATOM 823 N N . LYS A 1 101 ? 19.006 2.860 -22.716 1.00 70.31 101 LYS A N 1
ATOM 824 C CA . LYS A 1 101 ? 17.823 3.720 -22.783 1.00 70.31 101 LYS A CA 1
ATOM 825 C C . LYS A 1 101 ? 17.058 3.280 -24.031 1.00 70.31 101 LYS A C 1
ATOM 827 O O . LYS A 1 101 ? 17.658 3.328 -25.102 1.00 70.31 101 LYS A O 1
ATOM 832 N N . PRO A 1 102 ? 15.775 2.898 -23.936 1.00 78.25 102 PRO A N 1
ATOM 833 C CA . PRO A 1 102 ? 14.914 2.837 -22.742 1.00 78.25 102 PRO A CA 1
ATOM 834 C C . PRO A 1 102 ? 15.291 1.738 -21.723 1.00 78.25 102 PRO A C 1
ATOM 836 O O . PRO A 1 102 ? 16.031 0.821 -22.078 1.00 78.25 102 PRO A O 1
ATOM 839 N N . PRO A 1 103 ? 14.800 1.829 -20.467 1.00 87.69 103 PRO A N 1
ATOM 840 C CA . PRO A 1 103 ? 14.924 0.744 -19.493 1.00 87.69 103 PRO A CA 1
ATOM 841 C C . PRO A 1 103 ? 14.280 -0.546 -20.021 1.00 87.69 103 PRO A C 1
ATOM 843 O O . PRO A 1 103 ? 13.334 -0.489 -20.802 1.00 87.69 103 PRO A O 1
ATOM 846 N N . SER A 1 104 ? 14.776 -1.700 -19.577 1.00 91.31 104 SER A N 1
ATOM 847 C CA . SER A 1 104 ? 14.212 -3.011 -19.939 1.00 91.31 104 SER A CA 1
ATOM 848 C C . SER A 1 104 ? 13.833 -3.869 -18.732 1.00 91.31 104 SER A C 1
ATOM 850 O O . SER A 1 104 ? 13.170 -4.886 -18.891 1.00 91.31 104 SER A O 1
ATOM 852 N N . GLY A 1 105 ? 14.189 -3.448 -17.517 1.00 92.81 105 GLY A N 1
ATOM 853 C CA . GLY A 1 105 ? 13.824 -4.093 -16.261 1.00 92.81 105 GLY A CA 1
ATOM 854 C C . GLY A 1 105 ? 12.935 -3.217 -15.376 1.00 92.81 105 GLY A C 1
ATOM 855 O O . GLY A 1 105 ? 12.744 -2.024 -15.627 1.00 92.81 105 GLY A O 1
ATOM 856 N N . LEU A 1 106 ? 12.426 -3.810 -14.296 1.00 94.06 106 LEU A N 1
ATOM 857 C CA . LEU A 1 106 ? 11.591 -3.153 -13.287 1.00 94.06 106 LEU A CA 1
ATOM 858 C C . LEU A 1 106 ? 12.099 -3.472 -11.875 1.00 94.06 106 LEU A C 1
ATOM 860 O O . LEU A 1 106 ? 12.346 -4.630 -11.538 1.00 94.06 106 LEU A O 1
ATOM 864 N N . ASP A 1 107 ? 12.227 -2.447 -11.036 1.00 93.94 107 ASP A N 1
ATOM 865 C CA . ASP A 1 107 ? 12.609 -2.543 -9.623 1.00 93.94 107 ASP A CA 1
ATOM 866 C C . ASP A 1 107 ? 11.428 -2.149 -8.737 1.00 93.94 107 ASP A C 1
ATOM 868 O O . ASP A 1 107 ? 10.866 -1.069 -8.909 1.00 93.94 107 ASP A O 1
ATOM 872 N N . PHE A 1 108 ? 11.063 -3.004 -7.786 1.00 93.69 108 PHE A N 1
ATOM 873 C CA . PHE A 1 108 ? 9.880 -2.859 -6.949 1.00 93.69 108 PHE A CA 1
ATOM 874 C C . PHE A 1 108 ? 10.257 -2.715 -5.478 1.00 93.69 108 PHE A C 1
ATOM 876 O O . PHE A 1 108 ? 11.127 -3.405 -4.947 1.00 93.69 108 PHE A O 1
ATOM 883 N N . THR A 1 109 ? 9.537 -1.843 -4.785 1.00 93.25 109 THR A N 1
ATOM 884 C CA . THR A 1 109 ? 9.617 -1.624 -3.344 1.00 93.25 109 THR A CA 1
ATOM 885 C C . THR A 1 109 ? 8.209 -1.598 -2.767 1.00 93.25 109 THR A C 1
ATOM 887 O O . THR A 1 109 ? 7.456 -0.649 -2.971 1.00 93.25 109 THR A O 1
ATOM 890 N N . GLN A 1 110 ? 7.848 -2.633 -2.014 1.00 92.56 110 GLN A N 1
ATOM 891 C CA . GLN A 1 110 ? 6.631 -2.643 -1.211 1.00 92.56 110 GLN A CA 1
ATOM 892 C C . GLN A 1 110 ? 6.889 -1.929 0.114 1.00 92.56 110 GLN A C 1
ATOM 894 O O . GLN A 1 110 ? 7.779 -2.323 0.872 1.00 92.56 110 GLN A O 1
ATOM 899 N N . THR A 1 111 ? 6.093 -0.905 0.410 1.00 90.62 111 THR A N 1
ATOM 900 C CA . THR A 1 111 ? 6.160 -0.187 1.677 1.00 90.62 111 THR A CA 1
ATOM 901 C C . THR A 1 111 ? 5.593 -1.043 2.810 1.00 90.62 111 THR A C 1
ATOM 903 O O . THR A 1 111 ? 4.611 -1.774 2.623 1.00 90.62 111 THR A O 1
ATOM 906 N N . PRO A 1 112 ? 6.195 -0.982 4.006 1.00 89.81 112 PRO A N 1
ATOM 907 C CA . PRO A 1 112 ? 5.603 -1.605 5.174 1.00 89.81 112 PRO A CA 1
ATOM 908 C C . PRO A 1 112 ? 4.296 -0.910 5.553 1.00 89.81 112 PRO A C 1
ATOM 910 O O . PRO A 1 112 ? 4.089 0.281 5.317 1.00 89.81 112 PRO A O 1
ATOM 913 N N . SER A 1 113 ? 3.402 -1.669 6.176 1.00 85.62 113 SER A N 1
ATOM 914 C CA . SER A 1 113 ? 2.116 -1.172 6.645 1.00 85.62 113 SER A CA 1
ATOM 915 C C . SER A 1 113 ? 1.710 -1.908 7.910 1.00 85.62 113 SER A C 1
ATOM 917 O O . SER A 1 113 ? 1.491 -3.119 7.880 1.00 85.62 113 SER A O 1
ATOM 919 N N . ASN A 1 114 ? 1.539 -1.160 9.002 1.00 80.69 114 ASN A N 1
ATOM 920 C CA . ASN A 1 114 ? 1.030 -1.696 10.266 1.00 80.69 114 ASN A CA 1
ATOM 921 C C . ASN A 1 114 ? -0.398 -2.227 10.104 1.00 80.69 114 ASN A C 1
ATOM 923 O O . ASN A 1 114 ? -0.714 -3.309 10.589 1.00 80.69 114 ASN A O 1
ATOM 927 N N . MET A 1 115 ? -1.239 -1.511 9.349 1.00 79.56 115 MET A N 1
ATOM 928 C CA . MET A 1 115 ? -2.615 -1.930 9.069 1.00 79.56 115 MET A CA 1
ATOM 929 C C . MET A 1 115 ? -2.666 -3.272 8.328 1.00 79.56 115 MET A C 1
ATOM 931 O O . MET A 1 115 ? -3.500 -4.117 8.639 1.00 79.56 115 MET A O 1
ATOM 935 N N . ARG A 1 116 ? -1.783 -3.473 7.344 1.00 78.56 116 ARG A N 1
ATOM 936 C CA . ARG A 1 116 ? -1.726 -4.718 6.560 1.00 78.56 116 ARG A CA 1
ATOM 937 C C . ARG A 1 116 ? -0.750 -5.741 7.134 1.00 78.56 116 ARG A C 1
ATOM 939 O O . ARG A 1 116 ? -0.490 -6.751 6.482 1.00 78.56 116 ARG A O 1
ATOM 946 N N . THR A 1 117 ? -0.158 -5.465 8.300 1.00 80.69 117 THR A N 1
ATOM 947 C CA . THR A 1 117 ? 0.890 -6.291 8.924 1.00 80.69 117 THR A CA 1
ATOM 948 C C . THR A 1 117 ? 1.996 -6.704 7.941 1.00 80.69 117 THR A C 1
ATOM 950 O O . THR A 1 117 ? 2.497 -7.823 7.976 1.00 80.69 117 THR A O 1
ATOM 953 N N . THR A 1 118 ? 2.342 -5.816 7.007 1.00 83.19 118 THR A N 1
ATOM 954 C CA . THR A 1 118 ? 3.333 -6.073 5.954 1.00 83.19 118 THR A CA 1
ATOM 955 C C . THR A 1 118 ? 4.652 -5.420 6.351 1.00 83.19 118 THR A C 1
ATOM 957 O O . THR A 1 118 ? 4.665 -4.224 6.624 1.00 83.19 118 THR A O 1
ATOM 960 N N . GLN A 1 119 ? 5.751 -6.179 6.369 1.00 87.56 119 GLN A N 1
ATOM 961 C CA . GLN A 1 119 ? 7.092 -5.680 6.737 1.00 87.56 119 GLN A CA 1
ATOM 962 C C . GLN A 1 119 ? 7.785 -4.887 5.616 1.00 87.56 119 GLN A C 1
ATOM 964 O O . GLN A 1 119 ? 8.821 -4.268 5.832 1.00 87.56 119 GLN A O 1
ATOM 969 N N . GLY A 1 120 ? 7.197 -4.878 4.420 1.00 89.31 120 GLY A N 1
ATOM 970 C CA . GLY A 1 120 ? 7.835 -4.359 3.217 1.00 89.31 120 GLY A CA 1
ATOM 971 C C . GLY A 1 120 ? 8.843 -5.354 2.641 1.00 89.31 120 GLY A C 1
ATOM 972 O O . GLY A 1 120 ? 9.293 -6.282 3.312 1.00 89.31 120 GLY A O 1
ATOM 973 N N . ARG A 1 121 ? 9.144 -5.200 1.354 1.00 92.56 121 ARG A N 1
ATOM 974 C CA . ARG A 1 121 ? 10.138 -6.010 0.635 1.00 92.56 121 ARG A CA 1
ATOM 975 C C . ARG A 1 121 ? 10.539 -5.317 -0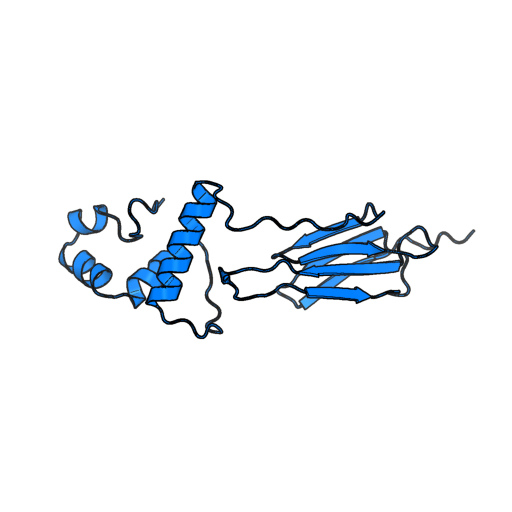.657 1.00 92.56 121 ARG A C 1
ATOM 977 O O . ARG A 1 121 ? 9.788 -4.488 -1.172 1.00 92.56 121 ARG A O 1
ATOM 984 N N . THR A 1 122 ? 11.675 -5.712 -1.211 1.00 92.69 122 THR A N 1
ATOM 985 C CA . THR A 1 122 ? 12.116 -5.296 -2.543 1.00 92.69 122 THR A CA 1
ATOM 986 C C . THR A 1 122 ? 12.330 -6.514 -3.429 1.00 92.69 122 THR A C 1
ATOM 988 O O . THR A 1 122 ? 12.671 -7.593 -2.946 1.00 92.69 122 THR A O 1
ATOM 991 N N . TRP A 1 123 ? 12.075 -6.361 -4.724 1.00 93.69 123 TRP A N 1
ATOM 992 C CA . TRP A 1 123 ? 12.364 -7.379 -5.733 1.00 93.69 123 TRP A CA 1
ATOM 993 C C . TRP A 1 123 ? 12.549 -6.710 -7.092 1.00 93.69 123 TRP A C 1
ATOM 995 O O . TRP A 1 123 ? 12.123 -5.575 -7.295 1.00 93.69 123 TRP A O 1
ATOM 1005 N N . ARG A 1 124 ? 13.194 -7.406 -8.026 1.00 92.88 124 ARG A N 1
ATOM 1006 C CA . ARG A 1 124 ? 13.534 -6.858 -9.339 1.00 92.88 124 ARG A CA 1
ATOM 1007 C C . ARG A 1 124 ? 13.401 -7.911 -10.430 1.00 92.88 124 ARG A C 1
ATOM 1009 O O . ARG A 1 124 ? 13.703 -9.076 -10.193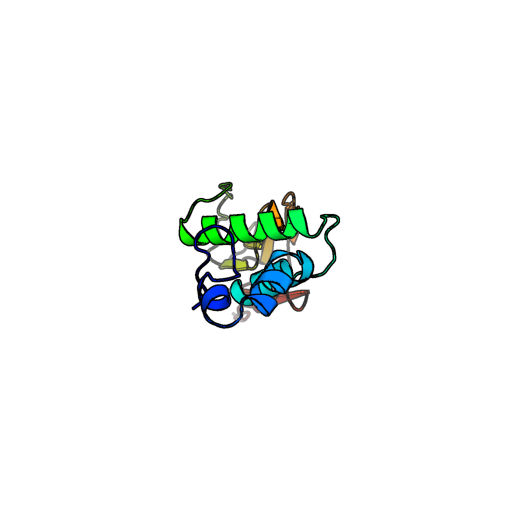 1.00 92.88 124 ARG A O 1
ATOM 1016 N N . TYR A 1 125 ? 13.034 -7.448 -11.620 1.00 92.69 125 TYR A N 1
ATOM 1017 C CA . TYR A 1 125 ? 13.234 -8.149 -12.884 1.00 92.69 125 TYR A CA 1
ATOM 1018 C C . TYR A 1 125 ? 14.266 -7.373 -13.699 1.00 92.69 125 TYR A C 1
ATOM 1020 O O . TYR A 1 125 ? 14.049 -6.201 -14.006 1.00 92.69 125 TYR A O 1
ATOM 1028 N N . ASP A 1 126 ? 15.414 -7.992 -13.973 1.00 90.94 126 ASP A N 1
ATOM 1029 C CA . ASP A 1 126 ? 16.553 -7.296 -14.584 1.00 90.94 126 ASP A CA 1
ATOM 1030 C C . ASP A 1 126 ? 16.332 -6.978 -16.069 1.00 90.94 126 ASP A C 1
ATOM 1032 O O . ASP A 1 126 ? 16.796 -5.937 -16.533 1.00 90.94 126 ASP A O 1
ATOM 1036 N N . ASP A 1 127 ? 15.616 -7.844 -16.790 1.00 91.38 127 ASP A N 1
ATOM 1037 C CA . ASP A 1 127 ? 15.291 -7.671 -18.204 1.00 91.38 127 ASP A CA 1
ATOM 1038 C C . ASP A 1 127 ? 13.964 -8.366 -18.542 1.00 91.38 127 ASP A C 1
ATOM 1040 O O . ASP A 1 127 ? 13.765 -9.538 -18.222 1.00 91.38 127 ASP A O 1
ATOM 1044 N N . LEU A 1 128 ? 13.054 -7.630 -19.173 1.00 91.38 128 LEU A N 1
ATOM 1045 C CA . LEU A 1 128 ? 11.759 -8.100 -19.664 1.00 91.38 128 LEU A CA 1
ATOM 1046 C C . LEU A 1 128 ? 11.772 -8.331 -21.183 1.00 91.38 128 LEU A C 1
ATOM 1048 O O . LEU A 1 128 ? 10.724 -8.620 -21.753 1.00 91.38 128 LEU A O 1
ATOM 1052 N N . ASN A 1 129 ? 12.936 -8.201 -21.837 1.00 90.19 129 ASN A N 1
ATOM 1053 C CA . ASN A 1 129 ? 13.105 -8.302 -23.292 1.00 90.19 129 ASN A CA 1
ATOM 1054 C C . ASN A 1 129 ? 12.245 -7.309 -24.090 1.00 90.19 129 ASN A C 1
ATOM 1056 O O . ASN A 1 129 ? 11.899 -7.573 -25.238 1.00 90.19 129 ASN A O 1
ATOM 1060 N N . VAL A 1 130 ? 11.915 -6.165 -23.490 1.00 89.56 130 VAL A N 1
ATOM 1061 C CA . VAL A 1 130 ? 11.151 -5.089 -24.130 1.00 89.56 130 VAL A CA 1
ATOM 1062 C C . VAL A 1 130 ? 11.770 -3.736 -23.823 1.00 89.56 130 VAL A C 1
ATOM 1064 O O . VAL A 1 130 ? 12.329 -3.501 -22.749 1.00 89.56 130 VAL A O 1
ATOM 1067 N N . ASN A 1 131 ? 11.636 -2.820 -24.773 1.00 90.62 131 ASN A N 1
ATOM 1068 C CA . ASN A 1 131 ? 12.085 -1.441 -24.638 1.00 90.62 131 ASN A CA 1
ATOM 1069 C C . ASN A 1 131 ? 11.027 -0.611 -23.889 1.00 90.62 131 ASN A C 1
ATOM 1071 O O . ASN A 1 131 ? 10.178 0.020 -24.515 1.00 90.62 131 ASN A O 1
ATOM 1075 N N . ILE A 1 132 ? 11.050 -0.598 -22.551 1.00 91.81 132 ILE A N 1
ATOM 1076 C CA . ILE A 1 132 ? 9.980 -0.011 -21.720 1.00 91.81 132 ILE A CA 1
ATOM 1077 C C . ILE A 1 132 ? 9.868 1.499 -21.965 1.00 91.81 132 ILE A C 1
ATOM 1079 O O . ILE A 1 132 ? 10.726 2.294 -21.572 1.00 91.81 132 ILE A O 1
ATOM 1083 N N . ARG A 1 133 ? 8.765 1.912 -22.592 1.00 91.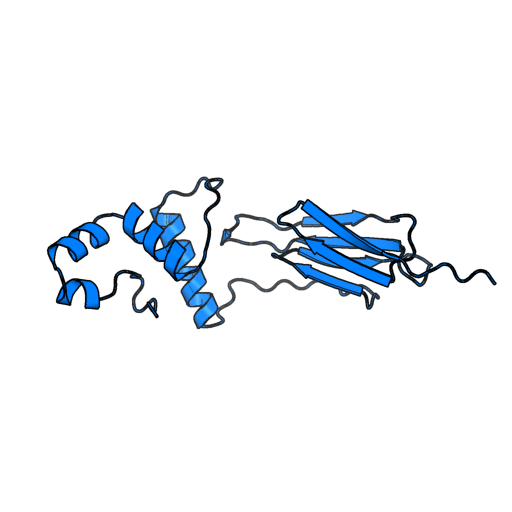81 133 ARG A N 1
ATOM 1084 C CA . ARG A 1 133 ? 8.342 3.313 -22.680 1.00 91.81 133 ARG A CA 1
ATOM 1085 C C . ARG A 1 133 ? 7.679 3.746 -21.383 1.00 91.81 133 ARG A C 1
ATOM 1087 O O . ARG A 1 133 ? 8.004 4.807 -20.857 1.00 91.81 133 ARG A O 1
ATOM 1094 N N . ASP A 1 134 ? 6.721 2.939 -20.947 1.00 93.56 134 ASP A N 1
ATOM 1095 C CA . ASP A 1 134 ? 5.857 3.186 -19.804 1.00 93.56 134 ASP A CA 1
ATOM 1096 C C . ASP A 1 134 ? 5.350 1.856 -19.236 1.00 93.56 134 ASP A C 1
ATOM 1098 O O . ASP A 1 134 ? 5.426 0.825 -19.911 1.00 93.56 134 ASP A O 1
ATOM 1102 N N . PHE A 1 135 ? 4.839 1.858 -18.012 1.00 95.44 135 PHE A N 1
ATOM 1103 C CA . PHE A 1 135 ? 4.174 0.695 -17.439 1.00 95.44 135 PHE A CA 1
ATOM 1104 C C . PHE A 1 135 ? 3.155 1.117 -16.384 1.00 95.44 135 PHE A C 1
ATOM 1106 O O . PHE A 1 135 ? 3.273 2.173 -15.773 1.00 95.44 135 PHE A O 1
ATOM 1113 N N . THR A 1 136 ? 2.181 0.254 -16.124 1.00 95.50 136 THR A N 1
ATOM 1114 C CA . THR A 1 136 ? 1.272 0.406 -14.988 1.00 95.50 136 THR A CA 1
ATOM 1115 C C . THR A 1 136 ? 1.054 -0.934 -14.297 1.00 95.50 136 THR A C 1
ATOM 1117 O O . THR A 1 136 ? 1.388 -1.998 -14.828 1.00 95.50 136 THR A O 1
ATOM 1120 N N . ILE A 1 137 ? 0.531 -0.887 -13.077 1.00 95.00 137 ILE A N 1
ATOM 1121 C CA . ILE A 1 137 ? 0.338 -2.050 -12.216 1.00 95.00 137 ILE A CA 1
ATOM 1122 C C . ILE A 1 137 ? -1.128 -2.077 -11.783 1.00 95.00 137 ILE A C 1
ATOM 1124 O O . ILE A 1 137 ? -1.614 -1.117 -11.181 1.00 95.00 137 ILE A O 1
ATOM 1128 N N . ASP A 1 138 ? -1.803 -3.204 -12.009 1.00 91.25 138 ASP A N 1
ATOM 1129 C CA . ASP A 1 138 ? -3.125 -3.495 -11.452 1.00 91.25 138 ASP A CA 1
ATOM 1130 C C . ASP A 1 138 ? -3.030 -4.656 -10.445 1.00 91.25 138 ASP A C 1
ATOM 1132 O O . ASP A 1 138 ? -3.128 -5.834 -10.809 1.00 91.25 138 ASP A O 1
ATOM 1136 N N . PRO A 1 139 ? -2.889 -4.358 -9.140 1.00 83.38 139 PRO A N 1
ATOM 1137 C CA . PRO A 1 139 ? -2.805 -5.400 -8.128 1.00 83.38 139 PRO A CA 1
ATOM 1138 C C . PRO A 1 139 ? -4.145 -6.095 -7.853 1.00 83.38 139 PRO A C 1
ATOM 1140 O O . PRO A 1 139 ? -4.179 -7.015 -7.040 1.00 83.38 139 PRO A O 1
ATOM 1143 N N . CYS A 1 140 ? -5.268 -5.630 -8.412 1.00 81.56 140 CYS A N 1
ATOM 1144 C CA . CYS A 1 140 ? -6.543 -6.344 -8.307 1.00 81.56 140 CYS A CA 1
ATOM 1145 C C . CYS A 1 140 ? -6.573 -7.574 -9.224 1.00 81.56 140 CYS A C 1
ATOM 1147 O O . CYS A 1 140 ? -7.249 -8.545 -8.891 1.00 81.56 140 CYS A O 1
ATOM 1149 N N . GLN A 1 141 ? -5.818 -7.541 -10.325 1.00 89.88 141 GLN A N 1
ATOM 1150 C CA . GLN A 1 141 ? -5.709 -8.625 -11.307 1.00 89.88 141 GLN A CA 1
ATOM 1151 C C . GLN A 1 141 ? -4.375 -9.381 -11.235 1.00 89.88 141 GLN A C 1
ATOM 1153 O O . GLN A 1 141 ? -4.162 -10.295 -12.021 1.00 89.88 141 GLN A O 1
ATOM 1158 N N . ASP A 1 142 ? -3.488 -9.002 -10.308 1.00 87.56 142 ASP A N 1
ATOM 1159 C CA . ASP A 1 142 ? -2.099 -9.481 -10.259 1.00 87.56 142 ASP A CA 1
ATOM 1160 C C . ASP A 1 142 ? -1.359 -9.247 -11.592 1.00 87.56 142 ASP A C 1
ATOM 1162 O O . ASP A 1 142 ? -0.707 -10.132 -12.142 1.00 87.56 142 ASP A O 1
ATOM 1166 N N . LEU A 1 143 ? -1.513 -8.036 -12.144 1.00 93.56 143 LEU A N 1
ATOM 1167 C CA . LEU A 1 143 ? -1.083 -7.696 -13.498 1.00 93.56 143 LEU A CA 1
ATOM 1168 C C . LEU A 1 143 ? -0.105 -6.516 -13.519 1.00 93.56 143 LEU A C 1
ATOM 1170 O O . LEU A 1 143 ? -0.300 -5.501 -12.846 1.00 93.56 143 LEU A O 1
ATOM 1174 N N . VAL A 1 144 ? 0.917 -6.627 -14.369 1.00 94.31 144 VAL A N 1
ATOM 1175 C CA . VAL A 1 144 ? 1.775 -5.515 -14.793 1.00 94.31 144 VAL A CA 1
ATOM 1176 C C . VAL A 1 144 ? 1.637 -5.372 -16.303 1.00 94.31 144 VAL A C 1
ATOM 1178 O O . VAL A 1 144 ? 1.831 -6.338 -17.037 1.00 94.31 144 VAL A O 1
ATOM 1181 N N . VAL A 1 145 ? 1.300 -4.170 -16.762 1.00 95.38 145 VAL A N 1
ATOM 1182 C CA . VAL A 1 145 ? 1.166 -3.852 -18.187 1.00 95.38 145 VAL A CA 1
ATOM 1183 C C . VAL A 1 145 ? 2.335 -2.977 -18.591 1.00 95.38 145 VAL A C 1
ATOM 1185 O O . VAL A 1 145 ? 2.580 -1.947 -17.969 1.00 95.38 145 VAL A O 1
ATOM 1188 N N . VAL A 1 146 ? 3.042 -3.379 -19.642 1.00 95.50 146 VAL A N 1
ATOM 1189 C CA . VAL A 1 146 ? 4.213 -2.671 -20.158 1.00 95.50 146 VAL A CA 1
ATOM 1190 C C . VAL A 1 146 ? 3.903 -2.146 -21.552 1.00 95.50 146 VAL A C 1
ATOM 1192 O O . VAL A 1 146 ? 3.405 -2.880 -22.402 1.00 95.50 146 VAL A O 1
ATOM 1195 N N . ILE A 1 147 ? 4.214 -0.875 -21.786 1.00 94.50 147 ILE A N 1
ATOM 1196 C CA . ILE A 1 147 ? 4.161 -0.251 -23.104 1.00 94.50 147 ILE A CA 1
ATOM 1197 C C . ILE A 1 147 ? 5.578 -0.232 -23.657 1.00 94.50 147 ILE A C 1
ATOM 1199 O O . ILE A 1 147 ? 6.470 0.416 -23.107 1.00 94.50 147 ILE A O 1
ATOM 1203 N N . GLU A 1 148 ? 5.778 -0.927 -24.766 1.00 92.81 148 GLU A N 1
ATOM 1204 C CA . GLU A 1 148 ? 7.051 -0.961 -25.472 1.00 92.81 148 GLU A CA 1
ATOM 1205 C C . GLU A 1 148 ? 7.205 0.255 -26.406 1.00 92.81 148 GLU A C 1
ATOM 1207 O O . GLU A 1 148 ? 6.250 0.720 -27.036 1.00 92.81 148 GLU A O 1
ATOM 1212 N N . ARG A 1 149 ? 8.422 0.802 -26.498 1.00 88.38 149 ARG A N 1
ATOM 1213 C CA . ARG A 1 149 ? 8.795 1.710 -27.584 1.00 88.38 149 ARG A CA 1
ATOM 1214 C C . ARG A 1 149 ? 8.945 0.891 -28.863 1.00 88.38 149 ARG A C 1
ATOM 1216 O O . ARG A 1 149 ? 9.703 -0.074 -28.839 1.00 88.38 149 ARG A O 1
ATOM 1223 N N . PRO A 1 150 ? 8.310 1.298 -29.976 1.00 82.75 150 PRO A N 1
ATOM 1224 C CA . PRO A 1 150 ? 8.533 0.648 -31.257 1.00 82.75 150 PRO A CA 1
ATOM 1225 C C . PRO A 1 150 ? 10.029 0.596 -31.558 1.00 82.75 150 PRO A C 1
ATOM 1227 O O . PRO A 1 150 ? 10.724 1.602 -31.390 1.00 82.75 150 PRO A O 1
ATOM 1230 N N . ASN A 1 151 ? 10.511 -0.551 -32.025 1.00 72.81 151 ASN A N 1
ATOM 1231 C CA . ASN A 1 151 ? 11.824 -0.609 -32.644 1.00 72.81 151 ASN A CA 1
ATOM 1232 C C . ASN A 1 151 ? 11.724 0.193 -33.945 1.00 72.81 151 ASN A C 1
ATOM 1234 O O . ASN A 1 151 ? 11.080 -0.242 -34.899 1.00 72.81 151 ASN A O 1
ATOM 1238 N N . THR A 1 152 ? 12.291 1.397 -33.973 1.00 64.56 152 THR A N 1
ATOM 1239 C CA . THR A 1 152 ? 12.557 2.073 -35.241 1.00 64.56 152 THR A CA 1
ATOM 1240 C C . THR A 1 152 ? 13.620 1.249 -35.948 1.00 64.56 152 THR A C 1
ATOM 1242 O O . THR A 1 152 ? 14.763 1.206 -35.499 1.00 64.56 152 THR A O 1
ATOM 1245 N N . PHE A 1 153 ? 13.217 0.531 -36.993 1.00 53.91 153 PHE A N 1
ATOM 1246 C CA . PHE A 1 153 ? 14.155 -0.019 -37.960 1.00 53.91 153 PHE A CA 1
ATOM 1247 C C . PHE A 1 153 ? 14.836 1.179 -38.639 1.00 53.91 153 PHE A C 1
ATOM 1249 O O . PHE A 1 153 ? 14.167 1.925 -39.355 1.00 53.91 153 PHE A O 1
ATOM 1256 N N . GLU A 1 154 ? 16.113 1.404 -38.331 1.00 45.50 154 GLU A N 1
ATOM 1257 C CA . GLU A 1 154 ? 17.034 2.161 -39.191 1.00 45.50 154 GLU A CA 1
ATOM 1258 C C . GLU A 1 154 ? 17.688 1.202 -40.188 1.00 45.50 154 GLU A C 1
ATOM 1260 O O . GLU A 1 154 ? 18.065 0.082 -39.762 1.00 45.50 154 GLU A O 1
#

Organism: NCBI:txid1419009

Solvent-accessible surface area (backbone atoms only — not comparable to full-atom values): 9515 Å² total; per-residue (Å²): 131,88,64,73,62,89,86,30,77,70,51,74,65,43,51,75,76,37,56,69,60,35,50,54,41,75,74,26,68,67,53,46,39,53,52,39,28,61,72,67,75,50,84,82,87,75,84,66,92,67,53,69,66,59,50,38,52,50,50,50,51,49,53,50,24,66,75,69,69,54,72,92,73,85,84,89,74,83,83,59,102,46,94,38,63,44,79,50,101,55,34,41,36,30,39,34,50,97,85,50,87,52,24,31,15,43,41,38,39,35,57,57,34,82,91,74,72,38,85,44,53,74,55,70,46,78,65,70,89,43,42,43,63,42,62,52,70,41,81,90,75,78,41,74,50,75,41,64,50,78,82,78,85,125

pLDDT: mean 83.62, std 13.26, range [39.81, 95.5]

Nearest PDB structures (foldseek):
  5tik-assembly3_C  TM=3.422E-01  e=1.384E+00  Plasmodium falciparum 3D7
  6fbk-assembly1_A  TM=4.283E-01  e=2.737E+00  Homo sapiens
  2i1y-assembly1_A  TM=3.068E-01  e=1.567E+00  Homo sapiens
  2qep-assembly1_A  TM=2.677E-01  e=2.418E+00  Homo sapiens

Radius of gyration: 22.01 Å; Cα contacts (8 Å, |Δi|>4): 202; chains: 1; bounding box: 57×28×62 Å